Protein AF-A0A7S2A843-F1 (afdb_monomer)

pLDDT: mean 70.97, std 22.75, range [28.62, 97.69]

Sequence (161 aa):
IRREIDGDGDNDGNDETSSDGKANGGGGPSRGGDNDDNDAASDDEESLSPDDADLGFPTKYRLFSLRHTAINLLGVDVQKGAHDPTLDARYSVLLYNKYRDAGPAQLRAVRDSLHRAPVTKGFAAEHPVVEGVCMSREGYRVKGAARKILRWYRTRKEARK

Secondary structure (DSSP, 8-state):
-------------------------------------------------GGGS--SS----S---HHHHHHHHHS--TTSSS--HHHHHHHHHHHHHHHHT--HHHHHHHHHHHHHSPPPPPHHHH-SEETTEE-STTHHHH-HHHHHHHHHHHHHHHTT-

Structure (mmCIF, N/CA/C/O backbone):
data_AF-A0A7S2A843-F1
#
_entry.id   AF-A0A7S2A843-F1
#
loop_
_atom_site.group_PDB
_atom_site.id
_atom_site.type_symbol
_atom_site.label_atom_id
_atom_site.label_alt_id
_atom_site.label_comp_id
_atom_site.label_asym_id
_atom_site.label_entity_id
_atom_site.label_seq_id
_atom_site.pdbx_PDB_ins_code
_atom_site.Cartn_x
_atom_site.Cartn_y
_atom_site.Cartn_z
_atom_site.occupancy
_atom_site.B_iso_or_equiv
_atom_site.auth_seq_id
_atom_site.auth_comp_id
_atom_site.auth_asym_id
_atom_site.auth_atom_id
_atom_site.pdbx_PDB_model_num
ATOM 1 N N . ILE A 1 1 ? -17.504 -19.451 13.889 1.00 46.25 1 ILE A N 1
ATOM 2 C CA . ILE A 1 1 ? -18.746 -20.114 13.420 1.00 46.25 1 ILE A CA 1
ATOM 3 C C . ILE A 1 1 ? -18.327 -21.137 12.368 1.00 46.25 1 ILE A C 1
ATOM 5 O O . ILE A 1 1 ? -17.588 -20.775 11.466 1.00 46.25 1 ILE A O 1
ATOM 9 N N . ARG A 1 2 ? -18.671 -22.407 12.620 1.00 37.84 2 ARG A N 1
ATOM 10 C CA . ARG A 1 2 ? -18.192 -23.666 12.009 1.00 37.84 2 ARG A CA 1
ATOM 11 C C . ARG A 1 2 ? -18.505 -23.859 10.515 1.00 37.84 2 ARG A C 1
ATOM 13 O O . ARG A 1 2 ? -19.606 -23.501 10.102 1.00 37.84 2 ARG A O 1
ATOM 20 N N . ARG A 1 3 ? -17.604 -24.577 9.823 1.00 42.66 3 ARG A N 1
ATOM 21 C CA . ARG A 1 3 ? -17.739 -25.885 9.105 1.00 42.66 3 ARG A CA 1
ATOM 22 C C . ARG A 1 3 ? -16.556 -25.975 8.119 1.00 42.66 3 ARG A C 1
ATOM 24 O O . ARG A 1 3 ? -16.434 -25.082 7.293 1.00 42.66 3 ARG A O 1
ATOM 31 N N . GLU A 1 4 ? -15.541 -26.829 8.270 1.00 45.56 4 GLU A N 1
ATOM 32 C CA . GLU A 1 4 ? -15.506 -28.310 8.230 1.00 45.56 4 GLU A CA 1
ATOM 33 C C . GLU A 1 4 ? -16.257 -28.900 7.029 1.00 45.56 4 GLU A C 1
ATOM 35 O O . GLU A 1 4 ? -17.488 -28.949 7.017 1.00 45.56 4 GLU A O 1
ATOM 40 N N . ILE A 1 5 ? -15.476 -29.323 6.030 1.00 55.75 5 ILE A N 1
ATOM 41 C CA . ILE A 1 5 ? -15.813 -30.360 5.054 1.00 55.75 5 ILE A CA 1
ATOM 42 C C . ILE A 1 5 ? -14.578 -31.260 4.972 1.00 55.75 5 ILE A C 1
ATOM 44 O O . ILE A 1 5 ? -13.551 -30.861 4.422 1.00 55.75 5 ILE A O 1
ATOM 48 N N . ASP A 1 6 ? -14.708 -32.434 5.579 1.00 44.44 6 ASP A N 1
ATOM 49 C CA . ASP A 1 6 ? -13.855 -33.600 5.389 1.00 44.44 6 ASP A CA 1
ATOM 50 C C . ASP A 1 6 ? -14.135 -34.236 4.019 1.00 44.44 6 ASP A C 1
ATOM 52 O O . ASP A 1 6 ? -15.245 -34.141 3.485 1.00 44.44 6 ASP A O 1
ATOM 56 N N . GLY A 1 7 ? -13.125 -34.892 3.456 1.00 42.50 7 GLY A N 1
ATOM 57 C CA . GLY A 1 7 ? -13.225 -35.633 2.204 1.00 42.50 7 GLY A CA 1
ATOM 58 C C . GLY A 1 7 ? -11.986 -36.490 1.988 1.00 42.50 7 GLY A C 1
ATOM 59 O O . GLY A 1 7 ? -11.005 -36.024 1.414 1.00 42.50 7 GLY A O 1
ATOM 60 N N . ASP A 1 8 ? -12.069 -37.714 2.503 1.00 40.12 8 ASP A N 1
ATOM 61 C CA . ASP A 1 8 ? -11.123 -38.824 2.392 1.00 40.12 8 ASP A CA 1
ATOM 62 C C . ASP A 1 8 ? -10.808 -39.223 0.938 1.00 40.12 8 ASP A C 1
ATOM 64 O O . ASP A 1 8 ? -11.647 -39.082 0.045 1.00 40.12 8 ASP A O 1
ATOM 68 N N . GLY A 1 9 ? -9.613 -39.779 0.710 1.00 40.91 9 GLY A N 1
ATOM 69 C CA . GLY A 1 9 ? -9.228 -40.346 -0.585 1.00 40.91 9 GLY A CA 1
ATOM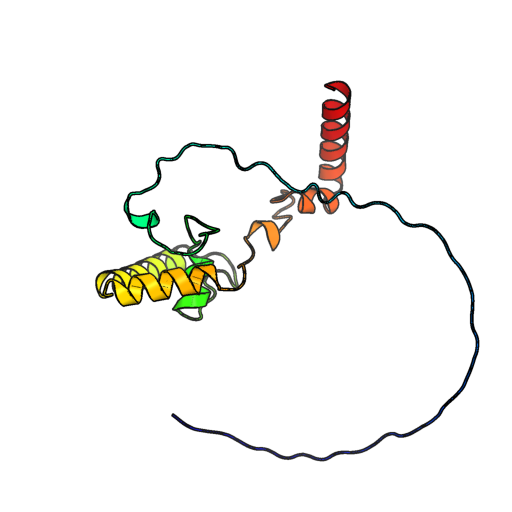 70 C C . GLY A 1 9 ? -7.787 -40.856 -0.654 1.00 40.91 9 GLY A C 1
ATOM 71 O O . GLY A 1 9 ? -6.944 -40.230 -1.283 1.00 40.91 9 GLY A O 1
ATOM 72 N N . ASP A 1 10 ? -7.549 -41.964 0.044 1.00 44.59 10 ASP A N 1
ATOM 73 C CA . ASP A 1 10 ? -6.657 -43.094 -0.251 1.00 44.59 10 ASP A CA 1
ATOM 74 C C . ASP A 1 10 ? -5.237 -42.905 -0.834 1.00 44.59 10 ASP A C 1
ATOM 76 O O . ASP A 1 10 ? -4.982 -42.544 -1.980 1.00 44.59 10 ASP A O 1
ATOM 80 N N . ASN A 1 11 ? -4.326 -43.313 0.048 1.00 46.56 11 ASN A N 1
ATOM 81 C CA . ASN A 1 11 ? -3.001 -43.901 -0.091 1.00 46.56 11 ASN A CA 1
ATOM 82 C C . ASN A 1 11 ? -2.856 -44.927 -1.235 1.00 46.56 11 ASN A C 1
ATOM 84 O O . ASN A 1 11 ? -3.579 -45.915 -1.249 1.00 46.56 11 ASN A O 1
ATOM 88 N N . ASP A 1 12 ? -1.822 -44.769 -2.066 1.00 44.34 12 ASP A N 1
ATOM 89 C CA . ASP A 1 12 ? -1.145 -45.886 -2.733 1.00 44.34 12 ASP A CA 1
ATOM 90 C C . ASP A 1 12 ? 0.363 -45.621 -2.770 1.00 44.34 12 ASP A C 1
ATOM 92 O O . ASP A 1 12 ? 0.840 -44.560 -3.183 1.00 44.34 12 ASP A O 1
ATOM 96 N N . GLY A 1 13 ? 1.101 -46.591 -2.235 1.00 39.78 13 GLY A N 1
ATOM 97 C CA . GLY A 1 13 ? 2.530 -46.518 -1.999 1.00 39.78 13 GLY A CA 1
ATOM 98 C C . GLY A 1 13 ? 3.372 -46.621 -3.264 1.00 39.78 13 GLY A C 1
ATOM 99 O O . GLY A 1 13 ? 2.966 -47.177 -4.280 1.00 39.78 13 GLY A O 1
ATOM 100 N N . ASN A 1 14 ? 4.610 -46.150 -3.143 1.00 39.69 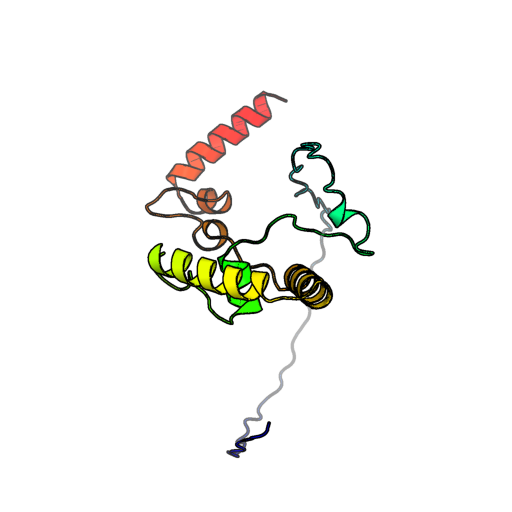14 ASN A N 1
ATOM 101 C CA . ASN A 1 14 ? 5.706 -46.730 -3.896 1.00 39.69 14 ASN A CA 1
ATOM 102 C C . ASN A 1 14 ? 6.968 -46.718 -3.025 1.00 39.69 14 ASN A C 1
ATOM 104 O O . ASN A 1 14 ? 7.607 -45.686 -2.818 1.00 39.69 14 ASN A O 1
ATOM 108 N N . ASP A 1 15 ? 7.23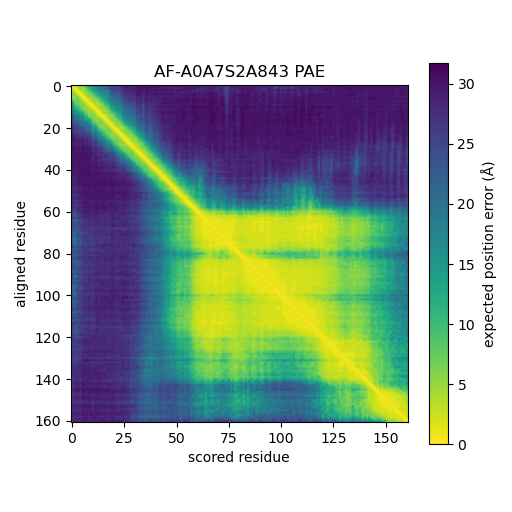9 -47.888 -2.459 1.00 37.19 15 ASP A N 1
ATOM 109 C CA . ASP A 1 15 ? 8.546 -48.337 -2.000 1.00 37.19 15 ASP A CA 1
ATOM 110 C C . ASP A 1 15 ? 9.364 -48.686 -3.250 1.00 37.19 15 ASP A C 1
ATOM 112 O O . ASP A 1 15 ? 8.817 -49.314 -4.150 1.00 37.19 15 ASP A O 1
ATOM 116 N N . GLU A 1 16 ? 10.621 -48.245 -3.329 1.00 40.69 16 GLU A N 1
ATOM 117 C CA . GLU A 1 16 ? 11.724 -49.076 -3.821 1.00 40.69 16 GLU A CA 1
ATOM 118 C C . GLU A 1 16 ? 13.077 -48.335 -3.765 1.00 40.69 16 GLU A C 1
ATOM 120 O O . GLU A 1 16 ? 13.345 -47.359 -4.464 1.00 40.69 16 GLU A O 1
ATOM 125 N N . THR A 1 17 ? 13.982 -48.951 -3.003 1.00 39.50 17 THR A N 1
ATOM 126 C CA . THR A 1 17 ? 15.424 -49.122 -3.267 1.00 39.50 17 THR A CA 1
ATOM 127 C C . THR A 1 17 ? 16.441 -48.034 -2.887 1.00 39.50 17 THR A C 1
ATOM 129 O O . THR A 1 17 ? 16.712 -47.049 -3.564 1.00 39.50 17 THR A O 1
ATOM 132 N N . SER A 1 18 ? 17.108 -48.373 -1.783 1.00 39.19 18 SER A N 1
ATOM 133 C CA . SER A 1 18 ? 18.526 -48.217 -1.449 1.00 39.19 18 SER A CA 1
ATOM 134 C C . SER A 1 18 ? 19.524 -48.248 -2.623 1.00 39.19 18 SER A C 1
ATOM 136 O O . SER A 1 18 ? 19.479 -49.162 -3.443 1.00 39.19 18 SER A O 1
ATOM 138 N N . SER A 1 19 ? 20.530 -47.362 -2.584 1.00 42.97 19 SER A N 1
ATOM 139 C CA . SER A 1 19 ? 21.932 -47.757 -2.804 1.00 42.97 19 SER A CA 1
ATOM 140 C C . SER A 1 19 ? 22.924 -46.694 -2.313 1.00 42.97 19 SER A C 1
ATOM 142 O O . SER A 1 19 ? 22.812 -45.512 -2.641 1.00 42.97 19 SER A O 1
ATOM 144 N N . ASP A 1 20 ? 23.909 -47.173 -1.557 1.00 36.41 20 ASP A N 1
ATOM 145 C CA . ASP A 1 20 ? 25.117 -46.514 -1.064 1.00 36.41 20 ASP A CA 1
ATOM 146 C C . ASP A 1 20 ? 25.944 -45.762 -2.122 1.00 36.41 20 ASP A C 1
ATOM 148 O O . ASP A 1 20 ? 26.030 -46.179 -3.276 1.00 36.41 20 ASP A O 1
ATOM 152 N N . GLY A 1 21 ? 26.734 -44.770 -1.677 1.00 32.72 21 GLY A N 1
ATOM 153 C CA . GLY A 1 21 ? 28.025 -44.528 -2.332 1.00 32.72 21 GLY A CA 1
ATOM 154 C C . GLY A 1 21 ? 28.672 -43.146 -2.228 1.00 32.72 21 GLY A C 1
ATOM 155 O O . GLY A 1 21 ? 28.583 -42.352 -3.152 1.00 32.72 21 GLY A O 1
ATOM 156 N N . LYS A 1 22 ? 29.528 -43.007 -1.208 1.00 38.19 22 LYS A N 1
ATOM 157 C CA . LYS A 1 22 ? 30.849 -42.336 -1.215 1.00 38.19 22 LYS A CA 1
ATOM 158 C C . LYS A 1 22 ? 30.984 -40.805 -1.123 1.00 38.19 22 LYS A C 1
ATOM 160 O O . LYS A 1 22 ? 30.568 -40.014 -1.957 1.00 38.19 22 LYS A O 1
ATOM 165 N N . ALA A 1 23 ? 31.775 -40.476 -0.101 1.00 38.38 23 ALA A N 1
ATOM 166 C CA . ALA A 1 23 ? 32.458 -39.238 0.229 1.00 38.38 23 ALA A CA 1
ATOM 167 C C . ALA A 1 23 ? 33.324 -38.613 -0.885 1.00 38.38 23 ALA A C 1
ATOM 169 O O . ALA A 1 23 ? 34.047 -39.306 -1.597 1.00 38.38 23 ALA A O 1
ATOM 170 N N . ASN A 1 24 ? 33.339 -37.278 -0.889 1.00 37.91 24 ASN A N 1
ATOM 171 C CA . ASN A 1 24 ? 34.499 -36.394 -1.073 1.00 37.91 24 ASN A CA 1
ATOM 172 C C . ASN A 1 24 ? 34.074 -35.029 -0.484 1.00 37.91 24 ASN A C 1
ATOM 174 O O . ASN A 1 24 ? 32.993 -34.548 -0.793 1.00 37.91 24 ASN A O 1
ATOM 178 N N . GLY A 1 25 ? 34.775 -34.379 0.444 1.00 32.31 25 GLY A N 1
ATOM 179 C CA . GLY A 1 25 ? 36.223 -34.230 0.520 1.00 32.31 25 GLY A CA 1
ATOM 180 C C . GLY A 1 25 ? 36.632 -32.995 -0.285 1.00 32.31 25 GLY A C 1
ATOM 181 O O . GLY A 1 25 ? 37.081 -33.133 -1.415 1.00 32.31 25 GLY A O 1
ATOM 182 N N . GLY A 1 26 ? 36.436 -31.792 0.267 1.00 30.19 26 GLY A N 1
ATOM 183 C CA . GLY A 1 26 ? 36.813 -30.541 -0.398 1.00 30.19 26 GLY A CA 1
ATOM 184 C C . GLY A 1 26 ? 36.552 -29.314 0.470 1.00 30.19 26 GLY A C 1
ATOM 185 O O . GLY A 1 26 ? 35.479 -28.726 0.413 1.00 30.19 26 GLY A O 1
ATOM 186 N N . GLY A 1 27 ? 37.528 -28.964 1.308 1.00 30.67 27 GLY A N 1
ATOM 187 C CA . GLY A 1 27 ? 37.503 -27.761 2.130 1.00 30.67 27 GLY A CA 1
ATOM 188 C C . GLY A 1 27 ? 37.930 -26.494 1.384 1.00 30.67 27 GLY A C 1
ATOM 189 O O . GLY A 1 27 ? 38.700 -26.542 0.425 1.00 30.67 27 GLY A O 1
ATOM 190 N N . GLY A 1 28 ? 37.479 -25.361 1.930 1.00 28.62 28 GLY A N 1
ATOM 191 C CA . GLY A 1 28 ? 38.056 -24.027 1.746 1.00 28.62 28 GLY A CA 1
ATOM 192 C C . GLY A 1 28 ? 37.091 -22.980 1.170 1.00 28.62 28 GLY A C 1
ATOM 193 O O . GLY A 1 28 ? 36.232 -23.313 0.362 1.00 28.62 28 GLY A O 1
ATOM 194 N N . PRO A 1 29 ? 37.296 -21.682 1.456 1.00 39.56 29 PRO A N 1
ATOM 195 C CA . PRO A 1 29 ? 37.578 -21.060 2.746 1.00 39.56 29 PRO A CA 1
ATOM 196 C C . PRO A 1 29 ? 36.444 -20.102 3.171 1.00 39.56 29 PRO A C 1
ATOM 198 O O . PRO A 1 29 ? 35.702 -19.569 2.344 1.00 39.56 29 PRO A O 1
ATOM 201 N N . SER A 1 30 ? 36.372 -19.817 4.473 1.00 48.06 30 SER A N 1
ATOM 202 C CA . SER A 1 30 ? 35.613 -18.700 5.036 1.00 48.06 30 SER A CA 1
ATOM 203 C C . SER A 1 30 ? 35.935 -17.381 4.324 1.00 48.06 30 SER A C 1
ATOM 205 O O . SER A 1 30 ? 37.076 -16.921 4.326 1.00 48.06 30 SER A O 1
ATOM 207 N N . ARG A 1 31 ? 34.905 -16.747 3.764 1.00 38.44 31 ARG A N 1
ATOM 208 C CA . ARG A 1 31 ? 34.825 -15.303 3.506 1.00 38.44 31 ARG A CA 1
ATOM 209 C C . ARG A 1 31 ? 33.564 -14.861 4.244 1.00 38.44 31 ARG A C 1
ATOM 211 O O . ARG A 1 31 ? 32.480 -15.331 3.930 1.00 38.44 31 ARG A O 1
ATOM 218 N N . GLY A 1 32 ? 33.698 -14.204 5.388 1.00 32.41 32 GLY A N 1
ATOM 219 C CA . GLY A 1 32 ? 34.039 -12.787 5.405 1.00 32.41 32 GLY A CA 1
ATOM 220 C C . GLY A 1 32 ? 32.711 -12.056 5.275 1.00 32.41 32 GLY A C 1
ATOM 221 O O . GLY A 1 32 ? 32.215 -11.887 4.167 1.00 32.41 32 GLY A O 1
ATOM 222 N N . GLY A 1 33 ? 32.078 -11.801 6.421 1.00 40.03 33 GLY A N 1
ATOM 223 C CA . GLY A 1 33 ? 30.847 -11.035 6.476 1.00 40.03 33 GLY A CA 1
ATOM 224 C C . GLY A 1 33 ? 31.130 -9.590 6.108 1.00 40.03 33 GLY A C 1
ATOM 225 O O . GLY A 1 33 ? 32.144 -9.067 6.538 1.00 40.03 33 GLY A O 1
ATOM 226 N N . ASP A 1 34 ? 30.210 -8.999 5.358 1.00 36.25 34 ASP A N 1
ATOM 227 C CA . ASP A 1 34 ? 30.017 -7.559 5.228 1.00 36.25 34 ASP A CA 1
ATOM 228 C C . ASP A 1 34 ? 28.500 -7.362 5.081 1.00 36.25 34 ASP A C 1
ATOM 230 O O . ASP A 1 34 ? 27.933 -7.352 3.988 1.00 36.25 34 ASP A O 1
ATOM 234 N N . ASN A 1 35 ? 27.824 -7.333 6.232 1.00 42.47 35 ASN A N 1
ATOM 235 C CA . ASN A 1 35 ? 26.467 -6.815 6.367 1.00 42.47 35 ASN A CA 1
ATOM 236 C C . ASN A 1 35 ? 26.551 -5.286 6.274 1.00 42.47 35 ASN A C 1
ATOM 238 O O . ASN A 1 35 ? 26.558 -4.624 7.303 1.00 42.47 35 ASN A O 1
ATOM 242 N N . ASP A 1 36 ? 26.617 -4.740 5.062 1.00 40.62 36 ASP A N 1
ATOM 243 C CA . ASP A 1 36 ? 26.605 -3.291 4.823 1.00 40.62 36 ASP A CA 1
ATOM 244 C C . ASP A 1 36 ? 25.549 -2.928 3.768 1.00 40.62 36 ASP A C 1
ATOM 246 O O . ASP A 1 36 ? 25.849 -2.414 2.694 1.00 40.62 36 ASP A O 1
ATOM 250 N N . ASP A 1 37 ? 24.283 -3.192 4.094 1.00 39.53 37 ASP A N 1
ATOM 251 C CA . ASP A 1 37 ? 23.137 -2.476 3.516 1.00 39.53 37 ASP A CA 1
ATOM 252 C C . ASP A 1 37 ? 22.446 -1.671 4.641 1.00 39.53 37 ASP A C 1
ATOM 254 O O . ASP A 1 37 ? 21.233 -1.727 4.837 1.00 39.53 37 ASP A O 1
ATOM 258 N N . ASN A 1 38 ? 23.242 -0.920 5.412 1.00 38.72 38 ASN A N 1
ATOM 259 C CA . ASN A 1 38 ? 22.768 0.275 6.111 1.00 38.72 38 ASN A CA 1
ATOM 260 C C . ASN A 1 38 ? 22.808 1.431 5.104 1.00 38.72 38 ASN A C 1
ATOM 262 O O . ASN A 1 38 ? 23.708 2.273 5.122 1.00 38.72 38 ASN A O 1
ATOM 266 N N . ASP A 1 39 ? 21.838 1.450 4.188 1.00 36.72 39 ASP A N 1
ATOM 267 C CA . ASP A 1 39 ? 21.492 2.684 3.493 1.00 36.72 39 ASP A CA 1
ATOM 268 C C . ASP A 1 39 ? 20.935 3.629 4.561 1.00 36.72 39 ASP A C 1
ATOM 270 O O . ASP A 1 39 ? 19.803 3.481 5.022 1.00 36.72 39 ASP A O 1
ATOM 274 N N . ALA A 1 40 ? 21.804 4.539 5.005 1.00 38.28 40 ALA A N 1
ATOM 275 C CA . ALA A 1 40 ? 21.494 5.636 5.899 1.00 38.28 40 ALA A CA 1
ATOM 276 C C . ALA A 1 40 ? 20.214 6.328 5.417 1.00 38.28 40 ALA A C 1
ATOM 278 O O . ALA A 1 40 ? 20.209 7.031 4.403 1.00 38.28 40 ALA A O 1
ATOM 279 N N . ALA A 1 41 ? 19.125 6.088 6.149 1.00 40.78 41 ALA A N 1
ATOM 280 C CA . ALA A 1 41 ? 18.009 7.006 6.184 1.00 40.78 41 ALA A CA 1
ATOM 281 C C . ALA A 1 41 ? 18.593 8.372 6.551 1.00 40.78 41 ALA A C 1
ATOM 283 O O . ALA A 1 41 ? 19.391 8.474 7.481 1.00 40.78 41 ALA A O 1
ATOM 284 N N . SER A 1 42 ? 18.277 9.388 5.755 1.00 38.66 42 SER A N 1
ATOM 285 C CA . SER A 1 42 ? 18.578 10.761 6.113 1.00 38.66 42 SER A CA 1
ATOM 286 C C . SER A 1 42 ? 17.991 11.027 7.495 1.00 38.66 42 SER A C 1
ATOM 288 O O . SER A 1 42 ? 16.803 10.797 7.716 1.00 38.66 42 SER A O 1
ATOM 290 N N . ASP A 1 43 ? 18.842 11.478 8.417 1.00 38.41 43 ASP A N 1
ATOM 291 C CA . ASP A 1 43 ? 18.444 12.063 9.695 1.00 38.41 43 ASP A CA 1
ATOM 292 C C . ASP A 1 43 ? 17.765 13.412 9.410 1.00 38.41 43 ASP A C 1
ATOM 294 O O . ASP A 1 43 ? 18.302 14.491 9.658 1.00 38.41 43 ASP A O 1
ATOM 298 N N . ASP A 1 44 ? 16.586 13.351 8.800 1.00 42.03 44 ASP A N 1
ATOM 299 C CA . ASP A 1 44 ? 15.618 14.423 8.884 1.00 42.03 44 ASP A CA 1
ATOM 300 C C . ASP A 1 44 ? 14.998 14.278 10.277 1.00 42.03 44 ASP A C 1
ATOM 302 O O . ASP A 1 44 ? 14.167 13.401 10.513 1.00 42.03 44 ASP A O 1
ATOM 306 N N . GLU A 1 45 ? 15.468 15.102 11.217 1.00 49.22 45 GLU A N 1
ATOM 307 C CA . GLU A 1 45 ? 14.878 15.346 12.542 1.00 49.22 45 GLU A CA 1
ATOM 308 C C . GLU A 1 45 ? 13.451 15.912 12.371 1.00 49.22 45 GLU A C 1
ATOM 310 O O . GLU A 1 45 ? 13.145 17.066 12.681 1.00 49.22 45 GLU A O 1
ATOM 315 N N . GLU A 1 46 ? 12.550 15.107 11.810 1.00 48.81 46 GLU A N 1
ATOM 316 C CA . GLU A 1 46 ? 11.118 15.325 11.864 1.00 48.81 46 GLU A CA 1
ATOM 317 C C . GLU A 1 46 ? 10.691 15.071 13.302 1.00 48.81 46 GLU A C 1
ATOM 319 O O . GLU A 1 46 ? 10.475 13.934 13.722 1.00 48.81 46 GLU A O 1
ATOM 324 N N . SER A 1 47 ? 10.607 16.176 14.043 1.00 43.91 47 SER A N 1
ATOM 325 C CA . SER A 1 47 ? 9.994 16.314 15.360 1.00 43.91 47 SER A CA 1
ATOM 326 C C . SER A 1 47 ? 9.026 15.170 15.675 1.00 43.91 47 SER A C 1
ATOM 328 O O . SER A 1 47 ? 7.969 15.052 15.043 1.00 43.91 47 SER A O 1
ATOM 330 N N . LEU A 1 48 ? 9.401 14.345 16.656 1.00 47.00 48 LEU A N 1
ATOM 331 C CA . LEU A 1 48 ? 8.562 13.299 17.233 1.00 47.00 48 LEU A CA 1
ATOM 332 C C . LEU A 1 48 ? 7.161 13.869 17.485 1.00 47.00 48 LEU A C 1
ATOM 334 O O . LEU A 1 48 ? 7.000 14.817 18.257 1.00 47.00 48 LEU A O 1
ATOM 338 N N . SER A 1 49 ? 6.150 13.316 16.809 1.00 45.88 49 SER A N 1
ATOM 339 C CA . SER A 1 49 ? 4.763 13.625 17.143 1.00 45.88 49 SER A CA 1
ATOM 340 C C . SER A 1 49 ? 4.538 13.202 18.599 1.00 45.88 49 SER A C 1
ATOM 342 O O . SER A 1 49 ? 4.910 12.077 18.946 1.00 45.88 49 SER A O 1
ATOM 344 N N . PRO A 1 50 ? 3.938 14.043 19.461 1.00 52.22 50 PRO A N 1
ATOM 345 C CA . PRO A 1 50 ? 3.676 13.707 20.864 1.00 52.22 50 PRO A CA 1
ATOM 346 C C . PRO A 1 50 ? 2.911 12.385 21.066 1.00 52.22 50 PRO A C 1
ATOM 348 O O . PRO A 1 50 ? 2.993 11.788 22.136 1.00 52.22 50 PRO A O 1
ATOM 351 N N . ASP A 1 51 ? 2.214 11.907 20.032 1.00 55.03 51 ASP A N 1
ATOM 352 C CA . ASP A 1 51 ? 1.420 10.674 20.039 1.00 55.03 51 ASP A CA 1
ATOM 353 C C . ASP A 1 51 ? 2.251 9.377 19.896 1.00 55.03 51 ASP A C 1
ATOM 355 O O . ASP A 1 51 ? 1.741 8.284 20.165 1.00 55.03 51 ASP A O 1
ATOM 359 N N . ASP A 1 52 ? 3.526 9.474 19.499 1.00 49.94 52 ASP A N 1
ATOM 360 C CA . ASP A 1 52 ? 4.428 8.323 19.305 1.00 49.94 52 ASP A CA 1
ATOM 361 C C . ASP A 1 52 ? 5.378 8.085 20.496 1.00 49.94 52 ASP A C 1
ATOM 363 O O . ASP A 1 52 ? 6.163 7.137 20.491 1.00 49.94 52 ASP A O 1
ATOM 367 N N . ALA A 1 53 ? 5.303 8.910 21.546 1.00 52.81 53 ALA A N 1
ATOM 368 C CA . ALA A 1 53 ? 6.231 8.857 22.678 1.00 52.81 53 ALA A CA 1
ATOM 369 C C . ALA A 1 53 ? 6.016 7.665 23.640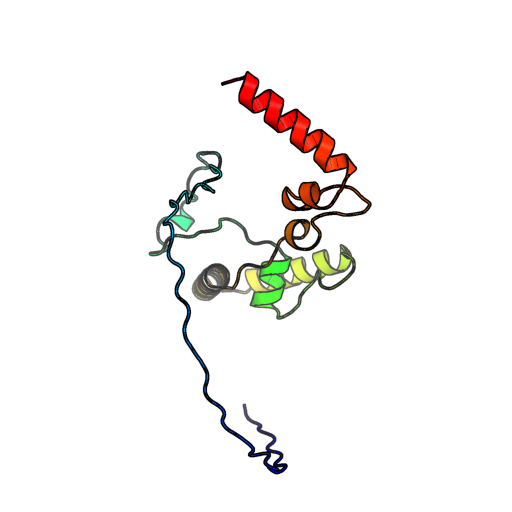 1.00 52.81 53 ALA A C 1
ATOM 371 O O . ALA A 1 53 ? 6.890 7.391 24.459 1.00 52.81 53 ALA A O 1
ATOM 372 N N . ASP A 1 54 ? 4.895 6.939 23.550 1.00 53.16 54 ASP A N 1
ATOM 373 C CA . ASP A 1 54 ? 4.515 5.915 24.540 1.00 53.16 54 ASP A CA 1
ATOM 374 C C . ASP A 1 54 ? 3.972 4.629 23.899 1.00 53.16 54 ASP A C 1
ATOM 376 O O . ASP A 1 54 ? 2.824 4.226 24.097 1.00 53.16 54 ASP A O 1
ATOM 380 N N . LEU A 1 55 ? 4.768 4.006 23.025 1.00 54.06 55 LEU A N 1
ATOM 381 C CA . LEU A 1 55 ? 4.336 2.786 22.326 1.00 54.06 55 LEU A CA 1
ATOM 382 C C . LEU A 1 55 ? 4.882 1.512 22.957 1.00 54.06 55 LEU A C 1
ATOM 384 O O . LEU A 1 55 ? 4.394 0.430 22.653 1.00 54.06 55 LEU A O 1
ATOM 388 N N . GLY A 1 56 ? 5.875 1.614 23.845 1.00 54.31 56 GLY A N 1
ATOM 389 C CA . GLY A 1 56 ? 6.476 0.457 24.516 1.00 54.31 56 GLY A CA 1
ATOM 390 C C . GLY A 1 56 ? 7.171 -0.542 23.576 1.00 54.31 56 GLY A C 1
ATOM 391 O O . GLY A 1 56 ? 7.653 -1.574 24.038 1.00 54.31 56 GLY A O 1
ATOM 392 N N . PHE A 1 57 ? 7.241 -0.260 22.269 1.00 53.12 57 PHE A N 1
ATOM 393 C CA . PHE A 1 57 ? 7.980 -1.032 21.273 1.00 53.12 57 PHE A CA 1
ATOM 394 C C . PHE A 1 57 ? 8.463 -0.126 20.123 1.00 53.12 57 PHE A C 1
ATOM 396 O O . PHE A 1 57 ? 7.803 0.863 19.800 1.00 53.12 57 PHE A O 1
ATOM 403 N N . PRO A 1 58 ? 9.602 -0.446 19.483 1.00 57.22 58 PRO A N 1
ATOM 404 C CA . PRO A 1 58 ? 10.129 0.338 18.369 1.00 57.22 58 PRO A CA 1
ATOM 405 C C . PRO A 1 58 ? 9.211 0.250 17.140 1.00 57.22 58 PRO A C 1
ATOM 407 O O . PRO A 1 58 ? 8.987 -0.830 16.585 1.00 57.22 58 PRO A O 1
ATOM 410 N N . THR A 1 59 ? 8.691 1.387 16.681 1.00 66.50 59 THR A N 1
ATOM 411 C CA . THR A 1 59 ? 7.909 1.483 15.443 1.00 66.50 59 THR A CA 1
ATOM 412 C C . THR A 1 59 ? 8.829 1.636 14.239 1.00 66.50 59 THR A C 1
ATOM 414 O O . THR A 1 59 ? 9.417 2.687 14.014 1.00 66.50 59 THR A O 1
ATOM 417 N N . LYS A 1 60 ? 8.932 0.581 13.425 1.00 73.00 60 LYS A N 1
ATOM 418 C CA . LYS A 1 60 ? 9.800 0.550 12.233 1.00 73.00 60 LYS A CA 1
ATOM 419 C C . LYS A 1 60 ? 9.363 1.499 11.101 1.00 73.00 60 LYS A C 1
ATOM 421 O O . LYS A 1 60 ? 10.172 1.834 10.244 1.00 73.00 60 LYS A O 1
ATOM 426 N N . TYR A 1 61 ? 8.088 1.886 11.059 1.00 79.44 61 TYR A N 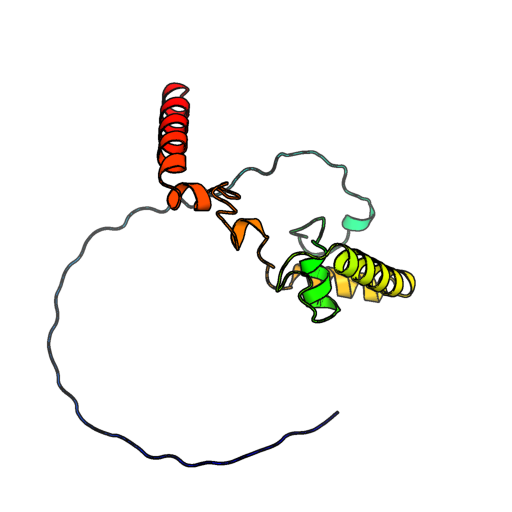1
ATOM 427 C CA . TYR A 1 61 ? 7.482 2.611 9.937 1.00 79.44 61 TYR A CA 1
ATOM 428 C C . TYR A 1 61 ? 6.618 3.771 10.437 1.00 79.44 61 TYR A C 1
ATOM 430 O O . TYR A 1 61 ? 5.816 3.585 11.341 1.00 79.44 61 TYR A O 1
ATOM 438 N N . ARG A 1 62 ? 6.731 4.954 9.830 1.00 80.44 62 ARG A N 1
ATOM 439 C CA . ARG A 1 62 ? 5.883 6.108 10.189 1.00 80.44 62 ARG A CA 1
ATOM 440 C C . ARG A 1 62 ? 4.556 6.123 9.431 1.00 80.44 62 ARG A C 1
ATOM 442 O O . ARG A 1 62 ? 3.530 6.531 9.959 1.00 80.44 62 ARG A O 1
ATOM 449 N N . LEU A 1 63 ? 4.580 5.660 8.183 1.00 87.62 63 LEU A N 1
ATOM 450 C CA . LEU A 1 63 ? 3.430 5.615 7.288 1.00 87.62 63 LEU A CA 1
ATOM 451 C C . LEU A 1 63 ? 3.330 4.235 6.642 1.00 87.62 63 LEU A C 1
ATOM 453 O O . LEU A 1 63 ? 4.340 3.591 6.355 1.00 87.62 63 LEU A O 1
ATOM 457 N N . PHE A 1 64 ? 2.100 3.816 6.364 1.00 92.00 64 PHE A N 1
ATOM 458 C CA . PHE A 1 64 ? 1.807 2.593 5.627 1.00 92.00 64 PHE A CA 1
ATOM 459 C C . PHE A 1 64 ? 1.203 2.940 4.269 1.00 92.00 64 PHE A C 1
ATOM 461 O O . PHE A 1 64 ? 0.372 3.842 4.161 1.00 92.00 64 PHE A O 1
ATOM 468 N N . SER A 1 65 ? 1.598 2.211 3.224 1.00 93.00 65 SER A N 1
ATOM 469 C CA . SER A 1 65 ? 0.988 2.376 1.904 1.00 93.00 65 SER A CA 1
ATOM 470 C C . SER A 1 65 ? -0.475 1.924 1.916 1.00 93.00 65 SER A C 1
ATOM 472 O O . SER A 1 65 ? -0.851 1.021 2.668 1.00 93.00 65 SER A O 1
ATOM 474 N N . LEU A 1 66 ? -1.295 2.501 1.032 1.00 94.62 66 LEU A N 1
ATOM 475 C CA . LEU A 1 66 ? -2.699 2.105 0.874 1.00 94.62 66 LEU A CA 1
ATOM 476 C C . LEU A 1 66 ? -2.844 0.607 0.569 1.00 94.62 66 LEU A C 1
ATOM 478 O O . LEU A 1 66 ? -3.714 -0.062 1.116 1.00 94.62 66 LEU A O 1
ATOM 482 N N . ARG A 1 67 ? -1.958 0.054 -0.267 1.00 94.12 67 ARG A N 1
ATOM 483 C CA . ARG A 1 67 ? -1.946 -1.383 -0.565 1.00 94.12 67 ARG A CA 1
ATOM 484 C C . ARG A 1 67 ? -1.709 -2.213 0.697 1.00 94.12 67 ARG A C 1
ATOM 486 O O . ARG A 1 67 ? -2.414 -3.192 0.923 1.00 94.12 67 ARG A O 1
ATOM 493 N N . HIS A 1 68 ? -0.748 -1.815 1.531 1.00 95.44 68 HIS A N 1
ATOM 494 C CA . HIS A 1 68 ? -0.435 -2.531 2.766 1.00 95.44 68 HIS A CA 1
ATOM 495 C C . HIS A 1 68 ? -1.612 -2.513 3.749 1.00 95.44 68 HIS A C 1
ATOM 497 O O . HIS A 1 68 ? -1.958 -3.550 4.318 1.00 95.44 68 HIS A O 1
ATOM 503 N N . THR A 1 69 ? -2.268 -1.364 3.918 1.00 96.12 69 THR A N 1
ATOM 504 C CA . THR A 1 69 ? -3.437 -1.254 4.801 1.00 96.12 69 THR A CA 1
ATOM 505 C C . THR A 1 69 ? -4.645 -2.004 4.243 1.00 96.12 69 THR A C 1
ATOM 507 O O . THR A 1 69 ? -5.314 -2.715 4.991 1.00 96.12 69 THR A O 1
ATOM 510 N N . ALA A 1 70 ? -4.905 -1.931 2.936 1.00 95.75 70 ALA A N 1
ATOM 511 C CA . ALA A 1 70 ? -6.014 -2.640 2.301 1.00 95.75 70 ALA A CA 1
ATOM 512 C C . ALA A 1 70 ? -5.869 -4.169 2.398 1.00 95.75 70 ALA A C 1
ATOM 514 O O . ALA A 1 70 ? -6.832 -4.853 2.752 1.00 95.75 70 ALA A O 1
ATOM 515 N N . ILE A 1 71 ? -4.667 -4.710 2.176 1.00 95.44 71 ILE A N 1
ATOM 516 C CA . ILE A 1 71 ? -4.420 -6.154 2.305 1.00 95.44 71 ILE A CA 1
ATOM 517 C C . ILE A 1 71 ? -4.673 -6.607 3.744 1.00 95.44 71 ILE A C 1
ATOM 519 O O . ILE A 1 71 ? -5.435 -7.545 3.968 1.00 95.44 71 ILE A O 1
ATOM 523 N N . ASN A 1 72 ? -4.076 -5.926 4.723 1.00 96.12 72 ASN A N 1
ATOM 524 C CA . ASN A 1 72 ? -4.072 -6.410 6.104 1.00 96.12 72 ASN A CA 1
ATOM 525 C C . ASN A 1 72 ? -5.361 -6.099 6.878 1.00 96.12 72 ASN A C 1
ATOM 527 O O . ASN A 1 72 ? -5.703 -6.834 7.800 1.00 96.12 72 ASN A O 1
ATOM 531 N N . LEU A 1 73 ? -6.099 -5.044 6.515 1.00 95.62 73 LEU A N 1
ATOM 532 C CA . LEU A 1 73 ? -7.325 -4.648 7.225 1.00 95.62 73 LEU A CA 1
ATOM 533 C C . LEU A 1 73 ? -8.610 -5.034 6.491 1.00 95.62 73 LEU A C 1
ATOM 535 O O . LEU A 1 73 ? -9.672 -5.125 7.114 1.00 95.62 73 LEU A O 1
ATOM 539 N N . LEU A 1 74 ? -8.545 -5.200 5.168 1.00 95.06 74 LEU A N 1
ATOM 540 C CA . LEU A 1 74 ? -9.712 -5.464 4.322 1.00 95.06 74 LEU A CA 1
ATOM 541 C C . LEU A 1 74 ? -9.606 -6.780 3.546 1.00 95.06 74 LEU A C 1
ATOM 543 O O . LEU A 1 74 ? -10.604 -7.199 2.965 1.00 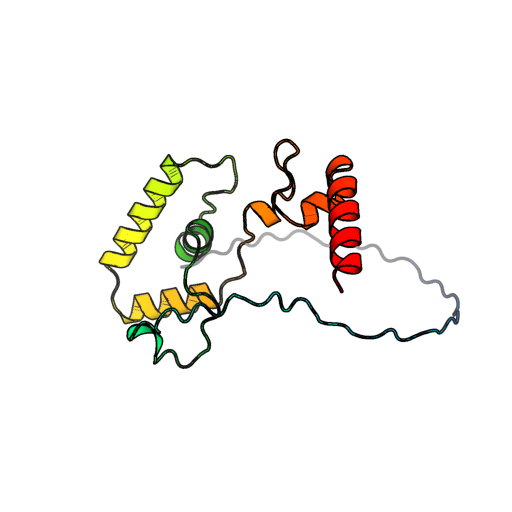95.06 74 LEU A O 1
ATOM 547 N N . GLY A 1 75 ? -8.437 -7.430 3.527 1.00 94.56 75 GLY A N 1
ATOM 548 C CA . GLY A 1 75 ? -8.218 -8.666 2.774 1.00 94.56 75 GLY A CA 1
ATOM 549 C C . GLY A 1 75 ? -8.196 -8.462 1.258 1.00 94.56 75 GLY A C 1
ATOM 550 O O . GLY A 1 75 ? -8.431 -9.414 0.516 1.00 94.56 75 GLY A O 1
ATOM 551 N N . VAL A 1 76 ? -7.954 -7.234 0.784 1.00 94.12 76 VAL A N 1
ATOM 552 C CA . VAL A 1 76 ? -7.984 -6.899 -0.647 1.00 94.12 76 VAL A CA 1
ATOM 553 C C . VAL A 1 76 ? -6.638 -6.351 -1.098 1.00 94.12 76 VAL A C 1
ATOM 555 O O . VAL A 1 76 ? -6.158 -5.351 -0.570 1.00 94.12 76 VAL A O 1
ATOM 558 N N . ASP A 1 77 ? -6.067 -6.965 -2.134 1.00 92.81 77 ASP A N 1
ATOM 559 C CA . ASP A 1 77 ? -4.932 -6.395 -2.858 1.00 92.81 77 ASP A CA 1
ATOM 560 C C . ASP A 1 77 ? -5.430 -5.472 -3.980 1.00 92.81 77 ASP A C 1
ATOM 562 O O . ASP A 1 77 ? -5.784 -5.919 -5.073 1.00 92.81 77 ASP A O 1
ATOM 566 N N . VAL A 1 78 ? -5.457 -4.170 -3.687 1.00 91.44 78 VAL A N 1
ATOM 567 C CA . VAL A 1 78 ? -5.895 -3.104 -4.608 1.00 91.44 78 VAL A CA 1
ATOM 568 C C . VAL A 1 78 ? -4.959 -2.904 -5.807 1.00 91.44 78 VAL A C 1
ATOM 570 O O . VAL A 1 78 ? -5.315 -2.203 -6.747 1.00 91.44 78 VAL A O 1
ATOM 573 N N . GLN A 1 79 ? -3.785 -3.546 -5.810 1.00 87.50 79 GLN A N 1
ATOM 574 C CA . GLN A 1 79 ? -2.791 -3.464 -6.887 1.00 87.50 79 GLN A CA 1
ATOM 575 C C . GLN A 1 79 ? -2.445 -4.841 -7.477 1.00 87.50 79 GLN A C 1
ATOM 577 O O . GLN A 1 79 ? -1.392 -5.006 -8.083 1.00 87.50 79 GLN A O 1
ATOM 582 N N . LYS A 1 80 ? -3.328 -5.843 -7.343 1.00 82.81 80 LYS A N 1
ATOM 583 C CA . LYS A 1 80 ? -3.114 -7.180 -7.936 1.00 82.81 80 LYS A CA 1
ATOM 584 C C . LYS A 1 80 ? -3.058 -7.166 -9.477 1.00 82.81 80 LYS A C 1
ATOM 586 O O . LYS A 1 80 ? -2.548 -8.106 -10.080 1.00 82.81 80 LYS A O 1
ATOM 591 N N . GLY A 1 81 ? -3.617 -6.135 -10.111 1.00 82.19 81 GLY A N 1
ATOM 592 C CA . GLY A 1 81 ? -3.643 -5.943 -11.563 1.00 82.19 81 GLY A CA 1
ATOM 593 C C . GLY A 1 81 ? -3.148 -4.555 -11.972 1.00 82.19 81 GLY A C 1
ATOM 594 O O . GLY A 1 81 ? -2.371 -3.928 -11.257 1.00 82.19 81 GLY A O 1
ATOM 595 N N . ALA A 1 82 ? -3.612 -4.063 -13.126 1.00 80.00 82 ALA A N 1
ATOM 596 C CA . ALA A 1 82 ? -3.345 -2.686 -13.536 1.00 80.00 82 ALA A CA 1
ATOM 597 C C . ALA A 1 82 ? -3.869 -1.703 -12.478 1.00 80.00 82 ALA A C 1
ATOM 599 O O . ALA A 1 82 ? -4.959 -1.883 -11.936 1.00 80.00 82 ALA A O 1
ATOM 600 N N . HIS A 1 83 ? -3.073 -0.679 -12.182 1.00 83.31 83 HIS A N 1
ATOM 601 C CA . HIS A 1 83 ? -3.404 0.307 -11.164 1.00 83.31 83 HIS A CA 1
ATOM 602 C C . HIS A 1 83 ? -4.631 1.132 -11.581 1.00 83.31 83 HIS A C 1
ATOM 604 O O . HIS A 1 83 ? -4.608 1.775 -12.631 1.00 83.31 83 HIS A O 1
ATOM 610 N N . ASP A 1 84 ? -5.685 1.111 -10.761 1.00 90.50 84 ASP A N 1
ATOM 611 C CA . ASP A 1 84 ? -6.923 1.861 -10.986 1.00 90.50 84 ASP A CA 1
ATOM 612 C C . ASP A 1 84 ? -7.111 2.920 -9.882 1.00 90.50 84 ASP A C 1
ATOM 614 O O . ASP A 1 84 ? -7.419 2.566 -8.737 1.00 90.50 84 ASP A O 1
ATOM 618 N N . PRO A 1 85 ? -6.980 4.223 -10.199 1.00 92.69 85 PRO A N 1
ATOM 619 C CA . PRO A 1 85 ? -7.129 5.293 -9.212 1.00 92.69 85 PRO A CA 1
ATOM 620 C C . PRO A 1 85 ? -8.545 5.370 -8.619 1.00 92.69 85 PRO A C 1
ATOM 622 O O . PRO A 1 85 ? -8.733 5.886 -7.515 1.00 92.69 85 PRO A O 1
ATOM 625 N N . THR A 1 86 ? -9.554 4.838 -9.313 1.00 95.44 86 THR A N 1
ATOM 626 C CA . THR A 1 86 ? -10.933 4.777 -8.815 1.00 95.44 86 THR A CA 1
ATOM 627 C C . THR A 1 86 ? -11.046 3.792 -7.656 1.00 95.44 86 THR A C 1
ATOM 629 O O . THR A 1 86 ? -11.724 4.070 -6.661 1.00 95.44 86 THR A O 1
ATOM 632 N N . LEU A 1 87 ? -10.364 2.644 -7.758 1.00 94.19 87 LEU A N 1
ATOM 633 C CA . LEU A 1 87 ? -10.302 1.667 -6.674 1.00 94.19 87 LEU A CA 1
ATOM 634 C C . LEU A 1 87 ? -9.550 2.245 -5.478 1.00 94.19 87 LEU A C 1
ATOM 636 O O . LEU A 1 87 ? -10.048 2.151 -4.356 1.00 94.19 87 LEU A O 1
ATOM 640 N N . ASP A 1 88 ? -8.426 2.918 -5.709 1.00 94.44 88 ASP A N 1
ATOM 641 C CA . ASP A 1 88 ? -7.665 3.572 -4.644 1.00 94.44 88 ASP A CA 1
ATOM 642 C C . ASP A 1 88 ? -8.504 4.598 -3.876 1.00 94.44 88 ASP A C 1
ATOM 644 O O . ASP A 1 88 ? -8.542 4.576 -2.641 1.00 94.44 88 ASP A O 1
ATOM 648 N N . ALA A 1 89 ? -9.243 5.454 -4.588 1.00 97.06 89 ALA A N 1
ATOM 649 C CA . ALA A 1 89 ? -10.142 6.423 -3.968 1.00 97.06 89 ALA A CA 1
ATOM 650 C C . ALA A 1 89 ? -11.237 5.724 -3.146 1.00 97.06 89 ALA A C 1
ATOM 652 O O . ALA A 1 89 ? -11.469 6.069 -1.984 1.00 97.06 89 ALA A O 1
ATOM 653 N N . ARG A 1 90 ? -11.871 4.689 -3.711 1.00 97.12 90 ARG A N 1
ATOM 654 C CA . ARG A 1 90 ? -12.919 3.917 -3.028 1.00 97.12 90 ARG A CA 1
ATOM 655 C C . ARG A 1 90 ? -12.411 3.286 -1.732 1.00 97.12 90 ARG A C 1
ATOM 657 O O . ARG A 1 90 ? -13.078 3.387 -0.700 1.00 97.12 90 ARG A O 1
ATOM 664 N N . TYR A 1 91 ? -11.249 2.637 -1.770 1.00 97.19 91 TYR A N 1
ATOM 665 C CA . TYR A 1 91 ? -10.676 1.982 -0.593 1.00 97.19 91 TYR A CA 1
ATOM 666 C C . TYR A 1 91 ? -10.136 2.983 0.430 1.00 97.19 91 TYR A C 1
ATOM 668 O O . TYR A 1 91 ? -10.267 2.739 1.629 1.00 97.19 91 TYR A O 1
ATOM 676 N N . SER A 1 92 ? -9.640 4.139 -0.012 1.00 96.69 92 SER A N 1
ATOM 677 C CA . SER A 1 92 ? -9.254 5.236 0.884 1.00 96.69 92 SER A CA 1
ATOM 678 C C . SER A 1 92 ? -10.454 5.765 1.672 1.00 96.69 92 SER A C 1
ATOM 680 O O . SER A 1 92 ? -10.382 5.885 2.894 1.00 96.69 92 SER A O 1
ATOM 682 N N . VAL A 1 93 ? -11.593 5.996 1.007 1.00 97.69 93 VAL A N 1
ATOM 683 C CA . VAL A 1 93 ? -12.840 6.414 1.675 1.00 97.69 93 VAL A CA 1
ATOM 684 C C . VAL A 1 93 ? -13.345 5.331 2.634 1.00 97.69 93 VAL A C 1
ATOM 686 O O . VAL A 1 93 ? -13.778 5.636 3.745 1.00 97.69 93 VAL A O 1
ATOM 689 N N . LEU A 1 94 ? -13.263 4.056 2.244 1.00 96.88 94 LEU A N 1
ATOM 690 C CA . LEU A 1 94 ? -13.662 2.942 3.105 1.00 96.88 94 LEU A CA 1
ATOM 691 C C . LEU A 1 94 ? -12.805 2.864 4.379 1.00 96.88 94 LEU A C 1
ATOM 693 O O . LEU A 1 94 ? -13.349 2.701 5.471 1.00 96.88 94 LEU A O 1
ATOM 697 N N . LEU A 1 95 ? -11.482 2.995 4.249 1.00 96.31 95 LEU A N 1
ATOM 698 C CA . LEU A 1 95 ? -10.560 3.026 5.385 1.00 96.31 95 LEU A CA 1
ATOM 699 C C . LEU A 1 95 ? -10.805 4.248 6.270 1.00 96.31 95 LEU A C 1
ATOM 701 O O . LEU A 1 95 ? -10.842 4.101 7.489 1.00 96.31 95 LEU A O 1
ATOM 705 N N . TYR A 1 96 ? -11.039 5.420 5.676 1.00 97.12 96 TYR A N 1
ATOM 706 C CA . TYR A 1 96 ? -11.376 6.633 6.420 1.00 97.12 96 TYR A CA 1
ATOM 707 C C . TYR A 1 96 ? -12.653 6.460 7.249 1.00 97.12 96 TYR A C 1
ATOM 709 O O . TYR A 1 96 ? -12.665 6.799 8.428 1.00 97.12 96 TYR A O 1
ATOM 717 N N . ASN A 1 97 ? -13.706 5.872 6.675 1.00 96.50 97 ASN A N 1
ATOM 718 C CA . ASN A 1 97 ? -14.942 5.610 7.413 1.00 96.50 97 ASN A CA 1
ATOM 719 C C . ASN A 1 97 ? -14.706 4.651 8.591 1.00 96.50 97 ASN A C 1
ATOM 721 O O . ASN A 1 97 ? -15.190 4.906 9.689 1.00 96.50 97 ASN A O 1
ATOM 725 N N . LYS A 1 98 ? -13.905 3.592 8.396 1.00 94.31 98 LYS A N 1
ATOM 726 C CA . LYS A 1 98 ? -13.517 2.690 9.494 1.00 94.31 98 LYS A CA 1
ATOM 727 C C . LYS A 1 98 ? -12.703 3.402 10.573 1.00 94.31 98 LYS A C 1
ATOM 729 O O . LYS A 1 98 ? -12.907 3.131 11.748 1.00 94.31 98 LYS A O 1
ATOM 734 N N . TYR A 1 99 ? -11.787 4.281 10.177 1.00 95.12 99 TYR A N 1
ATOM 735 C CA . TYR A 1 99 ? -10.975 5.079 11.093 1.00 95.12 99 TYR A CA 1
ATOM 736 C C . TYR A 1 99 ? -11.836 6.040 11.919 1.00 95.12 99 TYR A C 1
ATOM 738 O O . TYR A 1 99 ? -11.700 6.081 13.138 1.00 95.12 99 TYR A O 1
ATOM 746 N N . ARG A 1 100 ? -12.750 6.769 11.266 1.00 95.06 100 ARG A N 1
ATOM 747 C CA . ARG A 1 100 ? -13.638 7.750 11.904 1.00 95.06 100 ARG A CA 1
ATOM 748 C C . ARG A 1 100 ? -14.486 7.124 13.010 1.00 95.06 100 ARG A C 1
ATOM 750 O O . ARG A 1 100 ? -14.716 7.758 14.033 1.00 95.06 100 ARG A O 1
ATOM 757 N N . ASP A 1 101 ? -14.941 5.895 12.792 1.00 93.44 101 ASP A N 1
ATOM 758 C CA . ASP A 1 101 ? -15.833 5.197 13.716 1.00 93.44 101 ASP A CA 1
ATOM 759 C C . ASP A 1 101 ? -15.061 4.361 14.768 1.00 93.44 101 ASP A C 1
ATOM 761 O O . ASP A 1 101 ? -15.678 3.731 15.629 1.00 93.44 101 ASP A O 1
ATOM 765 N N . ALA A 1 102 ? -13.721 4.336 14.722 1.00 93.44 102 ALA A N 1
ATOM 766 C CA . ALA A 1 102 ? -12.889 3.518 15.604 1.00 93.44 102 ALA A CA 1
ATOM 767 C C . ALA A 1 102 ? -12.493 4.239 16.903 1.00 93.44 102 ALA A C 1
ATOM 769 O O . ALA A 1 102 ? -12.048 5.385 16.911 1.00 93.44 102 ALA A O 1
ATOM 770 N N . GLY A 1 103 ? -12.575 3.517 18.022 1.00 94.50 103 GLY A N 1
ATOM 771 C CA . GLY A 1 103 ? -12.097 4.004 19.315 1.00 94.50 103 GLY A CA 1
ATOM 772 C C . GLY A 1 103 ? -10.565 3.933 19.459 1.00 94.50 103 GLY A C 1
ATOM 773 O O . GLY A 1 103 ? -9.910 3.146 18.768 1.00 94.50 103 GLY A O 1
ATOM 774 N N . PRO A 1 104 ? -9.964 4.652 20.428 1.00 91.81 104 PRO A N 1
ATOM 775 C CA . PRO A 1 104 ? -8.507 4.690 20.613 1.00 91.81 104 PRO A CA 1
ATOM 776 C C . PRO A 1 104 ? -7.849 3.312 20.790 1.00 91.81 104 PRO A C 1
ATOM 778 O O . PRO A 1 104 ? -6.761 3.064 20.277 1.00 91.81 104 PRO A O 1
ATOM 781 N N . ALA A 1 105 ? -8.510 2.385 21.491 1.00 90.06 105 ALA A N 1
ATOM 782 C CA . ALA A 1 105 ? -8.000 1.025 21.678 1.00 90.06 105 ALA A CA 1
ATOM 783 C C . ALA A 1 105 ? -7.965 0.224 20.365 1.00 90.06 105 ALA A C 1
ATOM 785 O O . ALA A 1 105 ? -7.010 -0.510 20.119 1.00 90.06 105 ALA A O 1
ATOM 786 N N . GLN A 1 106 ? -8.975 0.396 19.506 1.00 92.62 106 GLN A N 1
ATOM 787 C CA . GLN A 1 106 ? -9.016 -0.241 18.190 1.00 92.62 106 GLN A CA 1
ATOM 788 C C . GLN A 1 106 ? -7.936 0.335 17.278 1.00 92.62 106 GLN A C 1
ATOM 790 O O . GLN A 1 106 ? -7.242 -0.427 16.615 1.00 92.62 106 GLN A O 1
ATOM 795 N N . LEU A 1 107 ? -7.746 1.657 17.288 1.00 90.44 107 LEU A N 1
ATOM 796 C CA . LEU A 1 107 ? -6.701 2.314 16.503 1.00 90.44 107 LEU A CA 1
ATOM 797 C C . LEU A 1 107 ? -5.299 1.842 16.905 1.00 90.44 107 LEU A C 1
ATOM 799 O O . LEU A 1 107 ? -4.490 1.536 16.031 1.00 90.44 107 LEU A O 1
ATOM 803 N N . ARG A 1 108 ? -5.034 1.692 18.211 1.00 88.75 108 ARG A N 1
ATOM 804 C CA . ARG A 1 108 ? -3.781 1.096 18.700 1.00 88.75 108 ARG A CA 1
ATOM 805 C C . ARG A 1 108 ? -3.609 -0.340 18.216 1.00 88.75 108 ARG A C 1
ATOM 807 O O . ARG A 1 108 ? -2.582 -0.656 17.631 1.00 88.75 108 ARG A O 1
ATOM 814 N N . ALA A 1 109 ? -4.630 -1.184 18.373 1.00 90.88 109 ALA A N 1
ATOM 815 C CA . ALA A 1 109 ? -4.575 -2.568 17.904 1.00 90.88 109 ALA A CA 1
ATOM 816 C C . ALA A 1 109 ? -4.340 -2.664 16.383 1.00 90.88 109 ALA A C 1
ATOM 818 O O . ALA A 1 109 ? -3.550 -3.492 15.933 1.00 90.88 109 ALA A O 1
ATOM 819 N N . VAL A 1 110 ? -4.980 -1.794 15.594 1.00 93.19 110 VAL A N 1
ATOM 820 C CA . VAL A 1 110 ? -4.772 -1.699 14.143 1.00 93.19 110 VAL A CA 1
ATOM 821 C C . VAL A 1 110 ? -3.333 -1.303 13.836 1.00 93.19 110 VAL A C 1
ATOM 823 O O . VAL A 1 110 ? -2.672 -2.008 13.075 1.00 93.19 110 VAL A O 1
ATOM 826 N N . ARG A 1 111 ? -2.815 -0.233 14.446 1.00 89.31 111 ARG A N 1
ATOM 827 C CA . ARG A 1 111 ? -1.431 0.206 14.227 1.00 89.31 111 ARG A CA 1
ATOM 828 C C . ARG A 1 111 ? -0.432 -0.899 14.578 1.00 89.31 111 ARG A C 1
ATOM 830 O O . ARG A 1 111 ? 0.432 -1.223 13.766 1.00 89.31 111 ARG A O 1
ATOM 837 N N . ASP A 1 112 ? -0.595 -1.528 15.737 1.00 89.19 112 ASP A N 1
ATOM 838 C CA . ASP A 1 112 ? 0.232 -2.650 16.183 1.00 89.19 112 ASP A CA 1
ATOM 839 C C . ASP A 1 112 ? 0.180 -3.828 15.201 1.00 89.19 112 ASP A C 1
ATOM 841 O O . ASP A 1 112 ? 1.205 -4.445 14.902 1.00 89.19 112 ASP A O 1
ATOM 845 N N . SER A 1 113 ? -1.009 -4.142 14.677 1.00 92.06 113 SER A N 1
ATOM 846 C CA . SER A 1 113 ? -1.179 -5.211 13.691 1.00 92.06 113 SER A CA 1
ATOM 847 C C . SER A 1 113 ? -0.462 -4.903 12.375 1.00 92.06 113 SER A C 1
ATOM 849 O O . SER A 1 113 ? 0.186 -5.790 11.827 1.00 92.06 113 SER A O 1
ATOM 851 N N . LEU A 1 114 ? -0.494 -3.648 11.911 1.00 93.44 114 LEU A N 1
ATOM 852 C CA . LEU A 1 114 ? 0.192 -3.220 10.689 1.00 93.44 114 LEU A CA 1
ATOM 853 C C . LEU A 1 114 ? 1.716 -3.289 10.842 1.00 93.44 114 LEU A C 1
ATOM 855 O O . LEU A 1 114 ? 2.406 -3.722 9.926 1.00 93.44 114 LEU A O 1
ATOM 859 N N . HIS A 1 115 ? 2.258 -2.950 12.014 1.00 90.94 115 HIS A N 1
ATOM 860 C CA . HIS A 1 115 ? 3.694 -3.104 12.270 1.00 90.94 115 HIS A CA 1
ATOM 861 C C . HIS A 1 115 ? 4.165 -4.559 12.298 1.00 90.94 115 HIS A C 1
ATOM 863 O O . HIS A 1 115 ? 5.309 -4.832 11.930 1.00 90.94 115 HIS A O 1
ATOM 869 N N . ARG A 1 116 ? 3.313 -5.485 12.753 1.00 90.19 116 ARG A N 1
ATOM 870 C CA . ARG A 1 116 ? 3.623 -6.925 12.802 1.00 90.19 116 ARG A CA 1
ATOM 871 C C . ARG A 1 116 ? 3.305 -7.651 11.495 1.00 90.19 116 ARG A C 1
ATOM 873 O O . ARG A 1 116 ? 3.739 -8.789 11.321 1.00 90.19 116 ARG A O 1
ATOM 880 N N . ALA A 1 117 ? 2.544 -7.028 10.599 1.00 92.25 117 ALA A N 1
ATO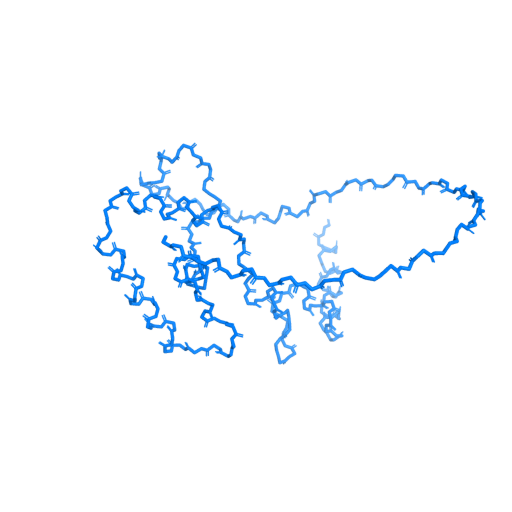M 881 C CA . ALA A 1 117 ? 2.164 -7.622 9.331 1.00 92.25 117 ALA A CA 1
ATOM 882 C C . ALA A 1 117 ? 3.391 -7.877 8.433 1.00 92.25 117 ALA A C 1
ATOM 884 O O . ALA A 1 117 ? 4.363 -7.113 8.467 1.00 92.25 117 ALA A O 1
ATOM 885 N N . PRO A 1 118 ? 3.359 -8.922 7.584 1.00 91.56 118 PRO A N 1
ATOM 886 C CA . PRO A 1 118 ? 4.396 -9.138 6.585 1.00 91.56 118 PRO A CA 1
ATOM 887 C C . PRO A 1 118 ? 4.583 -7.909 5.689 1.00 91.56 118 PRO A C 1
ATOM 889 O O . PRO A 1 118 ? 3.618 -7.256 5.285 1.00 91.56 118 PRO A O 1
ATOM 892 N N . VAL A 1 119 ? 5.838 -7.614 5.340 1.00 89.62 119 VAL A N 1
ATOM 893 C CA . VAL A 1 119 ? 6.166 -6.479 4.471 1.00 89.62 119 VAL A CA 1
ATOM 894 C C . VAL A 1 119 ? 5.523 -6.681 3.099 1.00 89.62 119 VAL A C 1
ATOM 896 O O . VAL A 1 119 ? 5.839 -7.630 2.381 1.00 89.62 119 VAL A O 1
ATOM 899 N N . THR A 1 120 ? 4.646 -5.756 2.710 1.00 90.69 120 THR A N 1
ATOM 900 C CA . THR A 1 120 ? 4.112 -5.701 1.347 1.00 90.69 120 THR A CA 1
ATOM 901 C C . THR A 1 120 ? 5.184 -5.132 0.430 1.00 90.69 120 THR A C 1
ATOM 903 O O . THR A 1 120 ? 5.700 -4.040 0.674 1.00 90.69 120 THR A O 1
ATOM 906 N N . LYS A 1 121 ? 5.533 -5.867 -0.629 1.00 87.75 121 LYS A N 1
ATOM 907 C CA . LYS A 1 121 ? 6.519 -5.394 -1.600 1.00 87.75 121 LYS A CA 1
ATOM 908 C C . LYS A 1 121 ? 5.997 -4.134 -2.291 1.00 87.75 121 LYS A C 1
ATOM 910 O O . LYS A 1 121 ? 4.838 -4.052 -2.692 1.00 87.75 121 LYS A O 1
ATOM 915 N N . GLY A 1 122 ? 6.868 -3.138 -2.416 1.00 83.56 122 G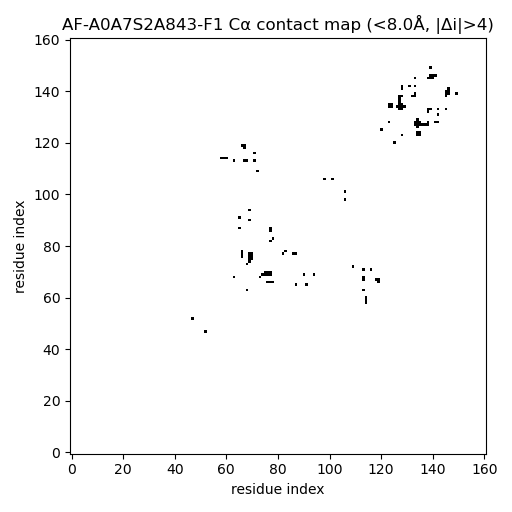LY A N 1
ATOM 916 C CA . GLY A 1 122 ? 6.570 -1.950 -3.206 1.00 83.56 122 GLY A CA 1
ATOM 917 C C . GLY A 1 122 ? 6.548 -2.274 -4.699 1.00 83.56 122 GLY A C 1
ATOM 918 O O . GLY A 1 122 ? 7.210 -3.212 -5.148 1.00 83.56 122 GLY A O 1
ATOM 919 N N . PHE A 1 123 ? 5.858 -1.442 -5.478 1.00 83.56 123 PHE A N 1
ATOM 920 C CA . PHE A 1 123 ? 5.753 -1.593 -6.932 1.00 83.56 123 PHE A CA 1
ATOM 921 C C . PHE A 1 123 ? 7.119 -1.774 -7.614 1.00 83.56 123 PHE A C 1
ATOM 923 O O . PHE A 1 123 ? 7.303 -2.688 -8.406 1.00 83.56 123 PHE A O 1
ATOM 930 N N . ALA A 1 124 ? 8.121 -0.969 -7.248 1.00 85.06 124 ALA A N 1
ATOM 931 C CA . ALA A 1 124 ? 9.467 -1.045 -7.824 1.00 85.06 124 ALA A CA 1
ATOM 932 C C . ALA A 1 124 ? 10.236 -2.338 -7.479 1.00 85.06 124 ALA A C 1
ATOM 934 O O . ALA A 1 124 ? 11.188 -2.704 -8.175 1.00 85.06 124 ALA A O 1
ATOM 935 N N . ALA A 1 125 ? 9.858 -3.007 -6.386 1.00 86.00 125 ALA A N 1
ATOM 936 C CA . ALA A 1 125 ? 10.437 -4.286 -5.988 1.00 86.00 125 ALA A CA 1
ATOM 937 C C . ALA A 1 125 ? 9.801 -5.455 -6.757 1.00 86.00 125 ALA A C 1
ATOM 939 O O . ALA A 1 125 ? 10.486 -6.430 -7.053 1.00 86.00 125 ALA A O 1
ATOM 940 N N . GLU A 1 126 ? 8.514 -5.356 -7.101 1.00 86.62 126 GLU A N 1
ATOM 941 C CA . GLU A 1 126 ? 7.806 -6.353 -7.921 1.00 86.62 126 GLU A CA 1
ATOM 942 C C . GLU A 1 126 ? 8.075 -6.164 -9.419 1.00 86.62 126 GLU A C 1
ATOM 944 O O . GLU A 1 126 ? 8.251 -7.135 -10.153 1.00 86.62 126 GLU A O 1
ATOM 949 N N . HIS A 1 127 ? 8.187 -4.911 -9.855 1.00 86.81 127 HIS A N 1
ATOM 950 C CA . HIS A 1 127 ? 8.429 -4.509 -11.235 1.00 86.81 127 HIS A CA 1
ATOM 951 C C . HIS A 1 127 ? 9.724 -3.693 -11.323 1.00 86.81 127 HIS A C 1
ATOM 953 O O . HIS A 1 127 ? 9.694 -2.471 -11.484 1.00 86.81 127 HIS A O 1
ATOM 959 N N . PRO A 1 128 ? 10.896 -4.348 -11.231 1.00 85.38 128 PRO A N 1
ATOM 960 C CA . PRO A 1 128 ? 12.184 -3.658 -11.256 1.00 85.38 128 PRO A CA 1
ATOM 961 C C . PRO A 1 128 ? 12.457 -2.944 -12.588 1.00 85.38 128 PRO A C 1
ATOM 963 O O . PRO A 1 128 ? 13.286 -2.031 -12.635 1.00 85.38 128 PRO A O 1
ATOM 966 N N . VAL A 1 129 ? 11.766 -3.334 -13.665 1.00 84.69 129 VAL A N 1
ATOM 967 C CA . VAL A 1 129 ? 11.802 -2.673 -14.973 1.00 84.69 129 VAL A CA 1
ATOM 968 C C . VAL A 1 129 ? 10.381 -2.539 -15.521 1.00 84.69 129 VAL A C 1
ATOM 970 O O . VAL A 1 129 ? 9.673 -3.538 -15.612 1.00 84.69 129 VAL A O 1
ATOM 973 N N . VAL A 1 130 ? 9.992 -1.332 -15.935 1.00 83.75 130 VAL A N 1
ATOM 974 C CA . VAL A 1 130 ? 8.693 -1.035 -16.565 1.00 83.75 130 VAL A CA 1
ATOM 975 C C . VAL A 1 130 ? 8.947 -0.269 -17.852 1.00 83.75 130 VAL A C 1
ATOM 977 O O . VAL A 1 130 ? 9.635 0.743 -17.822 1.00 83.75 130 VAL A O 1
ATOM 980 N N . GLU A 1 131 ? 8.468 -0.780 -18.990 1.00 83.19 131 GLU A N 1
ATOM 981 C CA . GLU A 1 131 ? 8.681 -0.166 -20.319 1.00 83.19 131 GLU A CA 1
ATOM 982 C C . GLU A 1 131 ? 10.161 0.152 -20.615 1.00 83.19 131 GLU A C 1
ATOM 984 O O . GLU A 1 131 ? 10.534 1.126 -21.264 1.00 83.19 131 GLU A O 1
ATOM 989 N N . GLY A 1 132 ? 11.055 -0.685 -20.086 1.00 80.38 132 GLY A N 1
ATOM 990 C CA . GLY A 1 132 ? 12.492 -0.478 -20.179 1.00 80.38 132 GLY A CA 1
ATOM 991 C C . GLY A 1 132 ? 13.046 0.578 -19.218 1.00 80.38 132 GLY A C 1
ATOM 992 O O . GLY A 1 132 ? 14.253 0.778 -19.210 1.00 80.38 132 GLY A O 1
ATOM 993 N N . VAL A 1 133 ? 12.271 1.243 -18.376 1.00 81.19 133 VAL A N 1
ATOM 994 C CA . VAL A 1 133 ? 12.783 2.119 -17.311 1.00 81.19 133 VAL A CA 1
ATOM 995 C C . VAL A 1 133 ? 13.081 1.286 -16.063 1.00 81.19 133 VAL A C 1
ATOM 997 O O . VAL A 1 133 ? 12.262 0.475 -15.644 1.00 81.19 133 VAL A O 1
ATOM 1000 N N . CYS A 1 134 ? 14.273 1.438 -15.479 1.00 86.50 134 CYS A N 1
ATOM 1001 C CA . CYS A 1 134 ? 14.639 0.741 -14.244 1.00 86.50 134 CYS A CA 1
ATOM 1002 C C . CYS A 1 134 ? 14.011 1.462 -13.047 1.00 86.50 134 CYS A C 1
ATOM 1004 O O . CYS A 1 134 ? 14.405 2.584 -12.738 1.00 86.50 134 CYS A O 1
ATOM 1006 N N . MET A 1 135 ? 13.071 0.803 -12.371 1.00 84.44 135 MET A N 1
ATOM 1007 C CA . MET A 1 135 ? 12.355 1.339 -11.207 1.00 84.44 135 MET A CA 1
ATOM 1008 C C . MET A 1 135 ? 13.122 1.123 -9.897 1.00 84.44 135 MET A C 1
ATOM 1010 O O . MET A 1 135 ? 12.866 1.791 -8.901 1.00 84.44 135 MET A O 1
ATOM 1014 N N . SER A 1 136 ? 14.071 0.185 -9.887 1.00 84.31 136 SER A N 1
ATOM 1015 C CA . SER A 1 136 ? 14.915 -0.126 -8.733 1.00 84.31 136 SER A CA 1
ATOM 1016 C C . SER A 1 136 ? 16.344 -0.467 -9.156 1.00 84.31 136 SER A C 1
ATOM 1018 O O . SER A 1 136 ? 16.622 -0.716 -10.335 1.00 84.31 136 SER A O 1
ATOM 1020 N N . ARG A 1 137 ? 17.269 -0.511 -8.184 1.00 82.06 137 ARG A N 1
ATOM 1021 C CA . ARG A 1 137 ? 18.664 -0.947 -8.387 1.00 82.06 137 ARG A CA 1
ATOM 1022 C C . ARG A 1 137 ? 18.740 -2.318 -9.060 1.00 82.06 137 ARG A C 1
ATOM 1024 O O . ARG A 1 137 ? 19.594 -2.526 -9.921 1.00 82.06 137 ARG A O 1
ATOM 1031 N N . GLU A 1 138 ? 17.833 -3.225 -8.709 1.00 81.44 138 GLU A N 1
ATOM 1032 C CA . GLU A 1 138 ? 17.769 -4.559 -9.307 1.00 81.44 138 GLU A CA 1
ATOM 1033 C C . GLU A 1 138 ? 17.472 -4.483 -10.811 1.00 81.44 138 GLU A C 1
ATOM 1035 O O . GLU A 1 138 ? 18.109 -5.173 -11.606 1.00 81.44 138 GLU A O 1
ATOM 1040 N N . GLY A 1 139 ? 16.635 -3.533 -11.239 1.00 82.12 139 GLY A N 1
ATOM 1041 C CA . GLY A 1 139 ? 16.350 -3.287 -12.653 1.00 82.12 139 GLY A CA 1
ATOM 1042 C C . GLY A 1 139 ? 17.591 -3.006 -13.506 1.00 82.12 139 GLY A C 1
ATOM 1043 O O . GLY A 1 139 ? 17.648 -3.407 -14.673 1.00 82.12 139 GLY A O 1
ATOM 1044 N N . TYR A 1 140 ? 18.627 -2.386 -12.927 1.00 79.88 140 TYR A N 1
ATOM 1045 C CA . TYR A 1 140 ? 19.886 -2.105 -13.629 1.00 79.88 140 TYR A CA 1
ATOM 1046 C C . TYR A 1 140 ? 20.692 -3.368 -13.950 1.00 79.88 140 TYR A C 1
ATOM 1048 O O . TYR A 1 140 ? 21.498 -3.353 -14.884 1.00 79.88 140 TYR A O 1
ATOM 1056 N N . ARG A 1 141 ? 20.493 -4.463 -13.205 1.00 77.12 141 ARG A N 1
ATOM 1057 C CA . ARG A 1 141 ? 21.154 -5.752 -13.478 1.00 77.12 141 ARG A CA 1
ATOM 1058 C C . ARG A 1 141 ? 20.564 -6.415 -14.718 1.00 77.12 141 ARG A C 1
ATOM 1060 O O . ARG A 1 141 ? 21.305 -6.961 -15.545 1.00 77.12 141 ARG A O 1
ATOM 1067 N N . VAL A 1 142 ? 19.247 -6.303 -14.866 1.00 75.44 142 VAL A N 1
ATOM 1068 C CA . VAL A 1 142 ? 18.474 -6.975 -15.914 1.00 75.44 142 VAL A CA 1
ATOM 1069 C C . VAL A 1 142 ? 18.543 -6.220 -17.247 1.00 75.44 142 VAL A C 1
ATOM 1071 O O . VAL A 1 142 ? 18.676 -6.841 -18.302 1.00 75.44 142 VAL A O 1
ATOM 1074 N N . LYS A 1 143 ? 18.551 -4.876 -17.238 1.00 75.75 143 LYS A N 1
ATOM 1075 C CA . LYS A 1 143 ? 18.587 -4.077 -18.477 1.00 75.75 143 LYS A CA 1
ATOM 1076 C C . LYS A 1 143 ? 20.014 -3.849 -18.995 1.00 75.75 143 LYS A C 1
ATOM 1078 O O . LYS A 1 143 ? 20.797 -3.089 -18.426 1.00 75.75 143 LYS A O 1
ATOM 1083 N N . GLY A 1 144 ? 20.328 -4.411 -20.165 1.00 70.00 144 GLY A N 1
ATOM 1084 C CA . GLY A 1 144 ? 21.654 -4.311 -20.798 1.00 70.00 144 GLY A CA 1
ATOM 1085 C C . GLY A 1 144 ? 22.185 -2.883 -20.998 1.00 70.00 144 GLY A C 1
ATOM 1086 O O . GLY A 1 144 ? 23.360 -2.628 -20.736 1.00 70.00 144 GLY A O 1
ATOM 1087 N N . ALA A 1 145 ? 21.328 -1.934 -21.393 1.00 67.81 145 ALA A N 1
ATOM 1088 C CA . ALA A 1 145 ? 21.704 -0.520 -21.513 1.00 67.81 145 ALA A CA 1
ATOM 1089 C C . ALA A 1 145 ? 21.954 0.145 -20.144 1.00 67.81 145 ALA A C 1
ATOM 1091 O O . ALA A 1 145 ? 22.874 0.949 -20.003 1.00 67.81 145 ALA A O 1
ATOM 1092 N N . ALA A 1 146 ? 21.194 -0.240 -19.116 1.00 67.38 146 ALA A N 1
ATOM 1093 C CA . ALA A 1 146 ? 21.347 0.276 -17.760 1.00 67.38 146 ALA A CA 1
ATOM 1094 C C . ALA A 1 146 ? 22.654 -0.201 -17.105 1.00 67.38 146 ALA A C 1
ATOM 1096 O O . ALA A 1 146 ? 23.262 0.544 -16.339 1.00 67.38 146 ALA A O 1
ATOM 1097 N N . ARG A 1 147 ? 23.167 -1.381 -17.486 1.00 70.25 147 ARG A N 1
ATOM 1098 C CA . ARG A 1 147 ? 24.492 -1.858 -17.052 1.00 70.25 147 ARG A CA 1
ATOM 1099 C C . ARG A 1 147 ? 25.634 -0.926 -17.466 1.00 70.25 147 ARG A C 1
ATOM 1101 O O . ARG A 1 147 ? 26.599 -0.797 -16.715 1.00 70.25 147 ARG A O 1
ATOM 1108 N N . LYS A 1 148 ? 25.538 -0.258 -18.626 1.00 75.69 148 LYS A N 1
ATOM 1109 C CA . LYS A 1 148 ? 26.548 0.724 -19.070 1.00 75.69 148 LYS A CA 1
ATOM 1110 C C . LYS A 1 148 ? 26.547 1.962 -18.169 1.00 75.69 148 LYS A C 1
ATOM 1112 O O . LYS A 1 148 ? 27.611 2.394 -17.735 1.00 75.69 148 LYS A O 1
ATOM 1117 N N . ILE A 1 149 ? 25.359 2.467 -17.833 1.00 73.06 149 ILE A N 1
ATOM 1118 C CA . ILE A 1 149 ? 25.175 3.597 -16.910 1.00 73.06 149 ILE A CA 1
ATOM 1119 C C . ILE A 1 149 ? 25.667 3.226 -15.505 1.00 73.06 149 ILE A C 1
ATOM 1121 O O . ILE A 1 149 ? 26.431 3.975 -14.901 1.00 73.06 149 ILE A O 1
ATOM 1125 N N . LEU A 1 150 ? 25.305 2.037 -15.012 1.00 71.94 150 LEU A N 1
ATOM 1126 C CA . LEU A 1 150 ? 25.746 1.541 -13.708 1.00 71.94 150 LEU A CA 1
ATOM 1127 C C . LEU A 1 150 ? 27.275 1.412 -13.632 1.00 71.94 150 LEU A C 1
ATOM 1129 O O . LEU A 1 150 ? 27.873 1.790 -12.625 1.00 71.94 150 LEU A O 1
ATOM 1133 N N . ARG A 1 151 ? 27.916 0.903 -14.694 1.00 79.75 151 ARG A N 1
ATOM 1134 C CA . ARG A 1 151 ? 29.381 0.811 -14.778 1.00 79.75 151 ARG A CA 1
ATOM 1135 C C . ARG A 1 151 ? 30.023 2.199 -14.734 1.00 79.75 151 ARG A C 1
ATOM 1137 O O . ARG A 1 151 ? 30.909 2.411 -13.917 1.00 79.75 151 ARG A O 1
ATOM 1144 N N . TRP A 1 152 ? 29.531 3.143 -15.540 1.00 81.81 152 TRP A N 1
ATOM 1145 C CA . TRP A 1 152 ? 30.010 4.531 -15.539 1.00 81.81 152 TRP A CA 1
ATOM 1146 C C . TRP A 1 152 ? 29.886 5.198 -14.159 1.00 81.81 152 TRP A C 1
ATOM 1148 O O . TRP A 1 152 ? 30.839 5.819 -13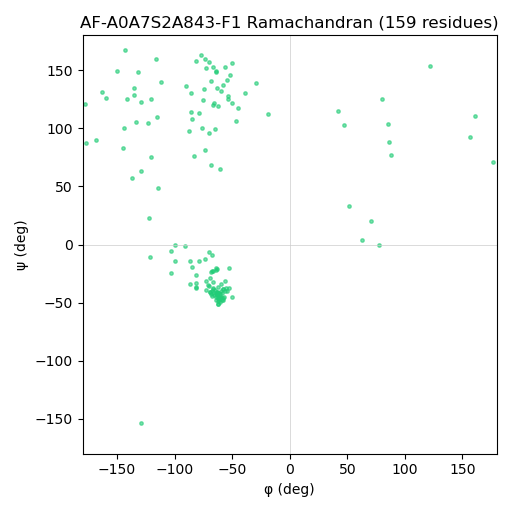.688 1.00 81.81 152 TRP A O 1
ATOM 1158 N N . TYR A 1 153 ? 28.743 5.029 -13.485 1.00 79.75 153 TYR A N 1
ATOM 1159 C CA . TYR A 1 153 ? 28.506 5.591 -12.153 1.00 79.75 153 TYR A CA 1
ATOM 1160 C C . TYR A 1 153 ? 29.510 5.063 -11.118 1.00 79.75 153 TYR A C 1
ATOM 1162 O O . TYR A 1 153 ? 30.097 5.848 -10.373 1.00 79.75 153 TYR A O 1
ATOM 1170 N N . ARG A 1 154 ? 29.752 3.745 -11.098 1.00 85.31 154 ARG A N 1
ATOM 1171 C CA . ARG A 1 154 ? 30.708 3.114 -10.171 1.00 85.31 154 ARG A CA 1
ATOM 1172 C C . ARG A 1 154 ? 32.131 3.623 -10.380 1.00 85.31 154 ARG A C 1
ATOM 1174 O O . ARG A 1 154 ? 32.744 4.071 -9.417 1.00 85.31 154 ARG A O 1
ATOM 1181 N N . THR A 1 155 ? 32.595 3.671 -11.630 1.00 88.50 155 THR A N 1
ATOM 1182 C CA . THR A 1 155 ? 33.927 4.197 -11.968 1.00 88.50 155 THR A CA 1
ATOM 1183 C C . THR A 1 155 ? 34.103 5.648 -11.512 1.00 88.50 155 THR A C 1
ATOM 1185 O O . THR A 1 155 ? 35.158 6.017 -11.004 1.00 88.50 155 THR A O 1
ATOM 1188 N N . ARG A 1 156 ? 33.063 6.488 -11.625 1.00 85.50 156 ARG A N 1
ATOM 1189 C CA . ARG A 1 156 ? 33.117 7.867 -11.113 1.00 85.50 156 ARG A CA 1
ATOM 1190 C C . ARG A 1 156 ? 33.102 7.970 -9.591 1.00 85.50 156 ARG A C 1
ATOM 1192 O O . ARG A 1 156 ? 33.708 8.895 -9.061 1.00 85.50 156 ARG A O 1
ATOM 1199 N N . LYS A 1 157 ? 32.391 7.079 -8.898 1.00 86.44 157 LYS A N 1
ATOM 1200 C CA . LYS A 1 157 ? 32.362 7.049 -7.428 1.00 86.44 157 LYS A CA 1
ATOM 1201 C C . LYS A 1 157 ? 33.728 6.650 -6.863 1.00 86.44 157 LYS A C 1
ATOM 1203 O O . LYS A 1 157 ? 34.166 7.249 -5.890 1.00 86.44 157 LYS A O 1
ATOM 1208 N N . GLU A 1 158 ? 34.395 5.686 -7.491 1.00 85.69 158 GLU A N 1
ATOM 1209 C CA . GLU A 1 158 ? 35.748 5.245 -7.124 1.00 85.69 158 GLU A CA 1
ATOM 1210 C C . GLU A 1 158 ? 36.797 6.333 -7.380 1.00 85.69 158 GLU A C 1
ATOM 1212 O O . GLU A 1 158 ? 37.617 6.582 -6.512 1.00 85.69 158 GLU A O 1
ATOM 1217 N N . ALA A 1 159 ? 36.717 7.055 -8.503 1.00 79.75 159 ALA A N 1
ATOM 1218 C CA . ALA A 1 159 ? 37.634 8.158 -8.824 1.00 79.75 159 ALA A CA 1
ATOM 1219 C C . ALA A 1 159 ? 37.460 9.424 -7.955 1.00 79.75 159 ALA A C 1
ATOM 1221 O O . ALA A 1 159 ? 38.202 10.389 -8.119 1.00 79.75 159 ALA A O 1
ATOM 1222 N N . ARG A 1 160 ? 36.430 9.463 -7.101 1.00 76.50 160 ARG A N 1
ATOM 1223 C CA . ARG A 1 160 ? 36.143 10.565 -6.166 1.00 76.50 160 ARG A CA 1
ATOM 1224 C C . ARG A 1 160 ? 36.532 10.247 -4.719 1.00 76.50 160 ARG A C 1
ATOM 1226 O O . ARG A 1 160 ? 36.366 11.121 -3.872 1.00 76.50 160 ARG A O 1
ATOM 1233 N N . LYS A 1 161 ? 36.965 9.018 -4.443 1.00 58.81 161 LYS A N 1
ATOM 1234 C CA . LYS A 1 161 ? 37.613 8.642 -3.184 1.00 58.81 161 LYS A CA 1
ATOM 1235 C C . LYS A 1 161 ? 39.110 8.885 -3.302 1.00 58.81 161 LYS A C 1
ATOM 1237 O O . LYS A 1 161 ? 39.697 9.229 -2.259 1.00 58.81 161 LYS A O 1
#

Solvent-accessible surface area (backbone atoms only — not comparable to full-atom values): 11010 Å² total; per-residue (Å²): 138,91,79,90,84,87,83,88,84,83,91,80,87,83,89,83,82,88,80,88,84,85,91,81,89,83,87,87,76,94,76,81,87,80,93,76,84,76,76,76,72,76,87,70,84,69,73,79,57,85,86,68,78,80,67,95,61,92,76,92,64,96,76,77,54,70,52,52,50,33,34,76,78,68,73,38,67,73,61,80,60,81,81,46,72,67,57,53,52,53,51,51,51,53,49,48,53,54,53,74,75,48,52,75,69,55,51,49,52,50,52,55,49,61,73,72,45,81,84,67,79,50,69,38,74,78,42,23,54,53,99,84,43,61,58,32,79,68,16,32,74,74,36,74,73,41,40,54,54,53,50,54,52,49,56,54,57,60,76,70,111

Organism: Trieres chinensis (NCBI:txid1514140)

Foldseek 3Di:
DDDDDDDDDDDDDDDDDDDDDDDDDDDDDDDDDDPPPCPDDPPPPPDDDPVPPDLVDDQPDPDDDLQLLCCQPVVDRCPPDPHDVVSSVVSVVVVVVVVVPDDPVVVSVSSVSSSVDPDDDDPCRVPCADPNDGSDPVSLVVRPVSVVVVVVVVVVVVVVD

Radius of gyration: 25.31 Å; Cα contacts (8 Å, |Δi|>4): 68; chains: 1; bounding box: 57×65×46 Å

Mean predicted aligned error: 17.31 Å